Protein AF-A0A432SC12-F1 (afdb_monomer_lite)

Secondary structure (DSSP, 8-state):
--HHHHHHHHHHHHHHHHHHHHHHHHH--HHHHHHHHHHHHHHHHHHHHTTSS-HHHHHHHHTT---PPPPPP-----PPP-PPPPP--------PPP----------S-----------

Sequence (120 aa):
MNDFTKIKLINNLIDLVDYFYENKRKNGSASQIKYLKGFSEGIAHTLVEMSVIDSAEAKRILKGIGKRRKPVPETPESAPAPETVSPAPKPQRVETPPLTSQSLDVPTIFRQQGGKKSEL

pLDDT: mean 74.74, std 17.5, range [44.0, 96.38]

Foldseek 3Di:
DDPVVLLVLLVVLLVLLVVLVVCCVPPVPPVVSVVSLVVSLVSLVVCCVVVSDPPVQSVCSNVSNHDRDDDDPPPPPDDPPPDDDDDDDDDDDDDDDDDDPPPPPDDDPDDDDDPPDDDD

Structure (mmCIF, N/CA/C/O backbone):
data_AF-A0A432SC12-F1
#
_entry.id   AF-A0A432SC12-F1
#
loop_
_atom_site.group_PDB
_atom_site.id
_atom_site.type_symbol
_atom_site.label_atom_id
_atom_site.label_alt_id
_atom_site.label_comp_id
_atom_site.label_asym_id
_atom_site.label_entity_id
_atom_site.label_seq_id
_atom_site.pdbx_PDB_ins_code
_atom_site.Cartn_x
_atom_site.Cartn_y
_atom_site.Cartn_z
_atom_site.occupancy
_atom_site.B_iso_or_equiv
_atom_site.auth_seq_id
_atom_site.auth_comp_id
_atom_site.auth_asym_id
_atom_site.auth_atom_id
_atom_site.pdbx_PDB_model_num
ATOM 1 N N . MET A 1 1 ? 13.666 4.525 -10.825 1.00 72.62 1 MET A N 1
ATOM 2 C CA . MET A 1 1 ? 13.512 3.952 -9.466 1.00 72.62 1 MET A CA 1
ATOM 3 C C . MET A 1 1 ? 13.863 2.472 -9.522 1.00 72.62 1 MET A C 1
ATOM 5 O O . MET A 1 1 ? 13.325 1.804 -10.396 1.00 72.62 1 MET A O 1
ATOM 9 N N . ASN A 1 2 ? 14.752 1.988 -8.644 1.00 84.69 2 ASN A N 1
ATOM 10 C CA . ASN A 1 2 ? 15.146 0.571 -8.592 1.00 84.69 2 ASN A CA 1
ATOM 11 C C . ASN A 1 2 ? 13.924 -0.316 -8.264 1.00 84.69 2 ASN A C 1
ATOM 13 O O . ASN A 1 2 ? 13.077 0.063 -7.448 1.00 84.69 2 ASN A O 1
ATOM 17 N N . ASP A 1 3 ? 13.837 -1.483 -8.896 1.00 84.19 3 ASP A N 1
ATOM 18 C CA . ASP A 1 3 ? 12.806 -2.494 -8.670 1.00 84.19 3 ASP A CA 1
ATOM 19 C C . ASP A 1 3 ? 12.761 -2.973 -7.218 1.00 84.19 3 ASP A C 1
ATOM 21 O O . ASP A 1 3 ? 11.674 -3.175 -6.675 1.00 84.19 3 ASP A O 1
ATOM 25 N N . PHE A 1 4 ? 13.906 -3.027 -6.534 1.00 86.44 4 PHE A N 1
ATOM 26 C CA . PHE A 1 4 ? 13.946 -3.287 -5.096 1.00 86.44 4 PHE A CA 1
ATOM 27 C C . PHE A 1 4 ? 13.129 -2.261 -4.297 1.00 86.44 4 PHE A C 1
ATOM 29 O O . PHE A 1 4 ? 12.320 -2.618 -3.436 1.00 86.44 4 PHE A O 1
ATOM 36 N N . THR A 1 5 ? 13.291 -0.974 -4.611 1.00 87.75 5 THR A N 1
ATOM 37 C CA . THR A 1 5 ? 12.556 0.107 -3.948 1.00 87.75 5 THR A CA 1
ATOM 38 C C . THR A 1 5 ? 11.066 0.031 -4.283 1.00 87.75 5 THR A C 1
ATOM 40 O O . THR A 1 5 ? 10.238 0.202 -3.390 1.00 87.75 5 THR A O 1
ATOM 43 N N . LYS A 1 6 ? 10.702 -0.280 -5.537 1.00 89.62 6 LYS A N 1
ATOM 44 C CA . LYS A 1 6 ? 9.295 -0.465 -5.942 1.00 89.62 6 LYS A CA 1
ATOM 45 C C . LYS A 1 6 ? 8.635 -1.584 -5.140 1.00 89.62 6 LYS A C 1
ATOM 47 O O . LYS A 1 6 ? 7.561 -1.393 -4.578 1.00 89.62 6 LYS A O 1
ATOM 52 N N . ILE A 1 7 ? 9.305 -2.733 -5.043 1.00 90.44 7 ILE A N 1
ATOM 53 C CA . ILE A 1 7 ? 8.833 -3.900 -4.290 1.00 90.44 7 ILE A CA 1
ATOM 54 C C . ILE A 1 7 ? 8.620 -3.547 -2.817 1.00 90.44 7 ILE A C 1
ATOM 56 O O . ILE A 1 7 ? 7.579 -3.886 -2.255 1.00 90.44 7 ILE A O 1
ATOM 60 N N . LYS A 1 8 ? 9.559 -2.816 -2.204 1.00 90.50 8 LYS A N 1
ATOM 61 C CA . LYS A 1 8 ? 9.416 -2.344 -0.821 1.00 90.50 8 LYS A CA 1
ATOM 62 C C . LYS A 1 8 ? 8.213 -1.427 -0.634 1.00 90.50 8 LYS A C 1
ATOM 64 O O . LYS A 1 8 ? 7.455 -1.637 0.305 1.00 90.50 8 LYS A O 1
ATOM 69 N N . LEU A 1 9 ? 8.010 -0.446 -1.516 1.00 91.44 9 LEU A N 1
ATOM 70 C CA . LEU A 1 9 ? 6.863 0.457 -1.391 1.00 91.44 9 LEU A CA 1
ATOM 71 C C . LEU A 1 9 ? 5.528 -0.286 -1.507 1.00 91.44 9 LEU A C 1
ATOM 73 O O . LEU A 1 9 ? 4.614 -0.023 -0.730 1.00 91.44 9 LEU A O 1
ATOM 77 N N . ILE A 1 10 ? 5.428 -1.239 -2.435 1.00 92.50 10 ILE A N 1
ATOM 78 C CA . ILE A 1 10 ? 4.216 -2.048 -2.611 1.00 92.50 10 ILE A CA 1
ATOM 79 C C . ILE A 1 10 ? 3.952 -2.900 -1.370 1.00 92.50 10 ILE A C 1
ATOM 81 O O . ILE A 1 10 ? 2.832 -2.910 -0.865 1.00 92.50 10 ILE A O 1
ATOM 85 N N . ASN A 1 11 ? 4.973 -3.589 -0.855 1.00 93.94 11 ASN A N 1
ATOM 86 C CA . ASN A 1 11 ? 4.826 -4.414 0.343 1.00 93.94 11 ASN A CA 1
ATOM 87 C C . ASN A 1 11 ? 4.453 -3.563 1.569 1.00 93.94 11 ASN A C 1
ATOM 89 O O . ASN A 1 11 ? 3.549 -3.942 2.304 1.00 93.94 11 ASN A O 1
ATOM 93 N N . ASN A 1 12 ? 5.049 -2.378 1.730 1.00 92.62 12 ASN A N 1
ATOM 94 C CA . ASN A 1 12 ? 4.691 -1.453 2.808 1.00 92.62 12 ASN A CA 1
ATOM 95 C C . ASN A 1 12 ? 3.233 -0.973 2.711 1.00 92.62 12 ASN A C 1
ATOM 97 O O . ASN A 1 12 ? 2.561 -0.850 3.732 1.00 92.62 12 ASN A O 1
ATOM 101 N N . LEU A 1 13 ? 2.727 -0.707 1.499 1.00 94.00 13 LEU A N 1
ATOM 102 C CA . LEU A 1 13 ? 1.318 -0.352 1.308 1.00 94.00 13 LEU A CA 1
ATOM 103 C C . LEU A 1 13 ? 0.393 -1.511 1.708 1.00 94.00 13 LEU A C 1
ATOM 105 O O . LEU A 1 13 ? -0.630 -1.276 2.345 1.00 94.00 13 LEU A O 1
ATOM 109 N N . ILE A 1 14 ? 0.752 -2.749 1.359 1.00 93.81 14 ILE A N 1
ATOM 110 C CA . ILE A 1 14 ? -0.004 -3.943 1.767 1.00 93.81 14 ILE A CA 1
ATOM 111 C C . ILE A 1 14 ? -0.039 -4.043 3.296 1.00 93.81 14 ILE A C 1
ATOM 113 O O . ILE A 1 14 ? -1.120 -4.139 3.868 1.00 93.81 14 ILE A O 1
ATOM 117 N N . ASP A 1 15 ? 1.114 -3.922 3.954 1.00 92.00 15 ASP A N 1
ATOM 118 C CA . ASP A 1 15 ? 1.222 -4.029 5.413 1.00 92.00 15 ASP A CA 1
ATOM 119 C C . ASP A 1 15 ? 0.400 -2.952 6.135 1.00 92.00 15 ASP A C 1
ATOM 121 O O . ASP A 1 15 ? -0.260 -3.223 7.139 1.00 92.00 15 ASP A O 1
ATOM 125 N N . LEU A 1 16 ? 0.388 -1.731 5.596 1.00 91.12 16 LEU A N 1
ATOM 126 C CA . LEU A 1 16 ? -0.423 -0.633 6.113 1.00 91.12 16 LEU A CA 1
ATOM 127 C C . LEU A 1 1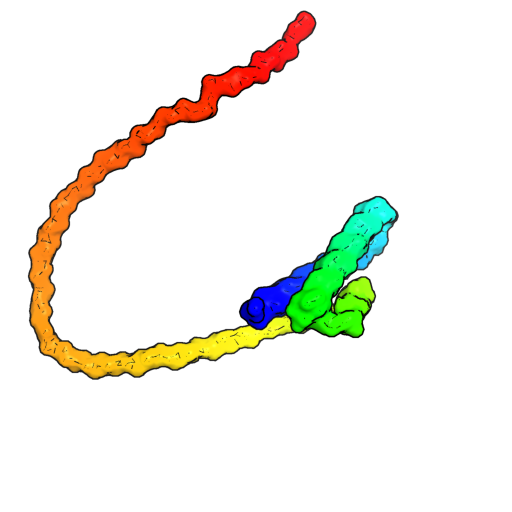6 ? -1.927 -0.928 6.007 1.00 91.12 16 LEU A C 1
ATOM 129 O O . LEU A 1 16 ? -2.680 -0.653 6.944 1.00 91.12 16 LEU A O 1
ATOM 133 N N . VAL A 1 17 ? -2.370 -1.470 4.870 1.00 91.19 17 VAL A N 1
ATOM 134 C CA . VAL A 1 17 ? -3.779 -1.820 4.650 1.00 91.19 17 VAL A CA 1
ATOM 135 C C . VAL A 1 17 ? -4.193 -2.998 5.534 1.00 91.19 17 VAL A C 1
ATOM 137 O O . VAL A 1 17 ? -5.269 -2.963 6.133 1.00 91.19 17 VAL A O 1
ATOM 140 N N . ASP A 1 18 ? -3.339 -4.005 5.690 1.00 90.38 18 ASP A N 1
ATOM 141 C CA . ASP A 1 18 ? -3.598 -5.136 6.584 1.00 90.38 18 ASP A CA 1
ATOM 142 C C . ASP A 1 18 ? -3.724 -4.659 8.038 1.00 90.38 18 ASP A C 1
ATOM 144 O O . ASP A 1 18 ? -4.712 -4.957 8.716 1.00 90.38 18 ASP A O 1
ATOM 148 N N . TYR A 1 19 ? -2.792 -3.811 8.486 1.00 87.00 19 TYR A N 1
ATOM 149 C CA . TYR A 1 19 ? -2.845 -3.178 9.803 1.00 87.00 19 TYR A CA 1
ATOM 150 C C . TYR A 1 19 ? -4.135 -2.370 10.007 1.00 87.00 19 TYR A C 1
ATOM 152 O O . TYR A 1 19 ? -4.748 -2.419 11.078 1.00 87.00 19 TYR A O 1
ATOM 160 N N . PHE A 1 20 ? -4.600 -1.666 8.972 1.00 85.19 20 PHE A N 1
ATOM 161 C CA . PHE A 1 20 ? -5.877 -0.959 8.999 1.00 85.19 20 PHE A CA 1
ATOM 162 C C . PHE A 1 20 ? -7.062 -1.900 9.247 1.00 85.19 20 PHE A C 1
ATOM 164 O O . PHE A 1 20 ? -7.890 -1.628 10.124 1.00 85.19 20 PHE A O 1
ATOM 171 N N . TYR A 1 21 ? -7.157 -3.009 8.510 1.00 85.12 21 TYR A N 1
ATOM 172 C CA . TYR A 1 21 ? -8.250 -3.968 8.677 1.00 85.12 21 TYR A CA 1
ATOM 173 C C . TYR A 1 21 ? -8.206 -4.661 10.040 1.00 85.12 21 TYR A C 1
ATOM 175 O O . TYR A 1 21 ? -9.257 -4.856 10.660 1.00 85.12 21 TYR A O 1
ATOM 183 N N . GLU A 1 22 ? -7.016 -4.974 10.550 1.00 87.38 22 GLU A N 1
ATOM 184 C CA . GLU A 1 22 ? -6.861 -5.506 11.900 1.00 87.38 22 GLU A CA 1
ATOM 185 C C . GLU A 1 22 ? -7.321 -4.518 12.973 1.00 87.38 22 GLU A C 1
ATOM 187 O O . GLU A 1 22 ? -8.103 -4.882 13.854 1.00 87.38 22 GLU A O 1
ATOM 192 N N . ASN A 1 23 ? -6.890 -3.258 12.892 1.00 83.50 23 ASN A N 1
ATOM 193 C CA . ASN A 1 23 ? -7.283 -2.233 13.856 1.00 83.50 23 ASN A CA 1
ATOM 194 C C . ASN A 1 23 ? -8.778 -1.931 13.808 1.00 83.50 23 ASN A C 1
ATOM 196 O O . ASN A 1 23 ? -9.402 -1.751 14.855 1.00 83.50 23 ASN A O 1
ATOM 200 N N . LYS A 1 24 ? -9.376 -1.923 12.611 1.00 82.75 24 LYS A N 1
ATOM 201 C CA . LYS A 1 24 ? -10.825 -1.775 12.453 1.00 82.75 24 LYS A CA 1
ATOM 202 C C . LYS A 1 24 ? -11.583 -2.894 13.168 1.00 82.75 24 LYS A C 1
ATOM 204 O O . LYS A 1 24 ? -12.613 -2.619 13.777 1.00 82.75 24 LYS A O 1
ATOM 209 N N . ARG A 1 25 ? -11.075 -4.131 13.116 1.00 83.38 25 ARG A N 1
ATOM 210 C CA . ARG A 1 25 ? -11.664 -5.279 13.822 1.00 83.38 25 ARG A CA 1
ATOM 211 C C . ARG A 1 25 ? -11.479 -5.212 15.338 1.00 83.38 25 ARG A C 1
ATOM 213 O O . ARG A 1 25 ? -12.386 -5.617 16.053 1.00 83.38 25 ARG A O 1
ATOM 220 N N . LYS A 1 26 ? -10.317 -4.754 15.812 1.00 84.62 26 LYS A N 1
ATOM 221 C CA . LYS A 1 26 ? -9.938 -4.788 17.236 1.00 84.62 26 LYS A CA 1
ATOM 222 C C . LYS A 1 26 ? -10.484 -3.599 18.039 1.00 84.62 26 LYS A C 1
ATOM 224 O O . LYS A 1 26 ? -11.007 -3.807 19.126 1.00 84.62 26 LYS A O 1
ATOM 229 N N . ASN A 1 27 ? -10.384 -2.3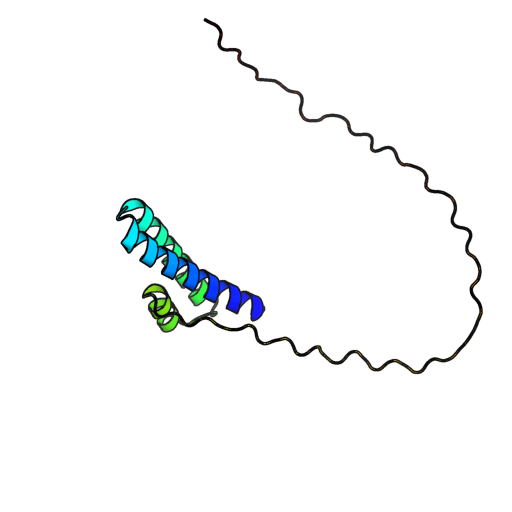74 17.513 1.00 74.56 27 ASN A N 1
ATOM 230 C CA . ASN A 1 27 ? -10.482 -1.160 18.340 1.00 74.56 27 ASN A CA 1
ATOM 231 C C . ASN A 1 27 ? -11.656 -0.224 18.004 1.00 74.56 27 ASN A C 1
ATOM 233 O O . ASN A 1 27 ? -11.908 0.699 18.772 1.00 74.56 27 ASN A O 1
ATOM 237 N N . GLY A 1 28 ? -12.356 -0.390 16.872 1.00 66.94 28 GLY A N 1
ATOM 238 C CA . GLY A 1 28 ? -13.584 0.365 16.535 1.00 66.94 28 GLY A CA 1
ATOM 239 C C . GLY A 1 28 ? -13.476 1.903 16.444 1.00 66.94 28 GLY A C 1
ATOM 240 O O . GLY A 1 28 ? -14.459 2.572 16.137 1.00 66.94 28 GLY A O 1
ATOM 241 N N . SER A 1 29 ? -12.295 2.479 16.682 1.00 68.38 29 SER A N 1
ATOM 242 C CA . SER A 1 29 ? -12.018 3.919 16.724 1.00 68.38 29 SER A CA 1
ATOM 243 C C . SER A 1 29 ? -12.156 4.550 15.331 1.00 68.38 29 SER A C 1
ATOM 245 O O . SER A 1 29 ? -11.238 4.548 14.508 1.00 68.38 29 SER A O 1
ATOM 247 N N . ALA A 1 30 ? -13.345 5.085 15.039 1.00 69.81 30 ALA A N 1
ATOM 248 C CA . ALA A 1 30 ? -13.704 5.618 13.723 1.00 69.81 30 ALA A CA 1
ATOM 249 C C . ALA A 1 30 ? -12.785 6.761 13.246 1.00 69.81 30 ALA A C 1
ATOM 251 O O . ALA A 1 30 ? -12.555 6.911 12.044 1.00 69.81 30 ALA A O 1
ATOM 252 N N . SER A 1 31 ? -12.233 7.549 14.174 1.00 73.62 31 SER A N 1
ATOM 253 C CA . SER A 1 31 ? -11.356 8.681 13.865 1.00 73.62 31 SER A CA 1
ATOM 254 C C . SER A 1 31 ? -9.986 8.228 13.354 1.00 73.62 31 SER A C 1
ATOM 256 O O . SER A 1 31 ? -9.577 8.647 12.273 1.00 73.62 31 SER A O 1
ATOM 258 N N . GLN A 1 32 ? -9.303 7.322 14.062 1.00 70.62 32 GLN A N 1
ATOM 259 C CA . GLN A 1 32 ? -8.000 6.787 13.634 1.00 70.62 32 GLN A CA 1
ATOM 260 C C . GLN A 1 32 ? -8.120 5.984 12.334 1.00 70.62 32 GLN A C 1
ATOM 262 O O . GLN A 1 32 ? -7.271 6.094 11.450 1.00 70.62 32 GLN A O 1
ATOM 267 N N . ILE A 1 33 ? -9.221 5.245 12.179 1.00 74.62 33 ILE A N 1
ATOM 268 C CA . ILE A 1 33 ? -9.554 4.506 10.957 1.00 74.62 33 ILE A CA 1
ATOM 269 C C . ILE A 1 33 ? -9.673 5.472 9.765 1.00 74.62 33 ILE A C 1
ATOM 271 O O . ILE A 1 33 ? -9.113 5.210 8.701 1.00 74.62 33 ILE A O 1
ATOM 275 N N . LYS A 1 34 ? -10.340 6.623 9.919 1.00 79.69 34 LYS A N 1
ATOM 276 C CA . LYS A 1 34 ? -10.496 7.591 8.820 1.00 79.69 34 LYS A CA 1
ATOM 277 C C . LYS A 1 34 ? -9.152 8.134 8.322 1.00 79.69 34 LYS A C 1
ATOM 279 O O . LYS A 1 34 ? -8.941 8.184 7.110 1.00 79.69 34 LYS A O 1
ATOM 284 N N . TYR A 1 35 ? -8.250 8.502 9.233 1.00 81.75 35 TYR A N 1
ATOM 285 C CA . TYR A 1 35 ? -6.922 9.011 8.867 1.00 81.75 35 TYR A CA 1
ATOM 286 C C . TYR A 1 35 ? -6.076 7.951 8.166 1.00 81.75 35 TYR A C 1
ATOM 288 O O . TYR A 1 35 ? -5.474 8.224 7.129 1.00 81.75 35 TYR A O 1
ATOM 296 N N . LEU A 1 36 ? -6.084 6.724 8.686 1.00 82.19 36 LEU A N 1
ATOM 297 C CA . LEU A 1 36 ? -5.288 5.631 8.137 1.00 82.19 36 LEU A CA 1
ATOM 298 C C . LEU A 1 36 ? -5.769 5.222 6.731 1.00 82.19 36 LEU A C 1
ATOM 300 O O . LEU A 1 36 ? -4.949 4.963 5.850 1.00 82.19 36 LEU A O 1
ATOM 304 N N . LYS A 1 37 ? -7.088 5.265 6.486 1.00 85.69 37 LYS A N 1
ATOM 305 C CA . LYS A 1 37 ? -7.675 5.057 5.153 1.00 85.69 37 LYS A CA 1
ATOM 306 C C . LYS A 1 37 ? -7.197 6.112 4.153 1.00 85.69 37 LYS A C 1
ATOM 308 O O . LYS A 1 37 ? -6.651 5.744 3.117 1.00 85.69 37 LYS A O 1
ATOM 313 N N . GLY A 1 38 ? -7.344 7.399 4.477 1.00 89.62 38 GLY A N 1
ATOM 314 C CA . GLY A 1 38 ? -6.906 8.484 3.590 1.00 89.62 38 GLY A CA 1
ATOM 315 C C . GLY A 1 38 ? -5.401 8.443 3.306 1.00 89.62 38 GLY A C 1
ATOM 316 O O . GLY A 1 38 ? -4.974 8.658 2.176 1.00 89.62 38 GLY A O 1
ATOM 317 N N . PHE A 1 39 ? -4.596 8.075 4.306 1.00 90.50 39 PHE A N 1
ATOM 318 C CA . PHE A 1 39 ? -3.157 7.892 4.136 1.00 90.50 39 PHE A CA 1
ATOM 319 C C . PHE A 1 39 ? -2.820 6.749 3.165 1.00 90.50 39 PHE A C 1
ATOM 321 O O . PHE A 1 39 ? -2.025 6.940 2.244 1.00 90.50 39 PHE A O 1
ATOM 328 N N . SER A 1 40 ? -3.467 5.584 3.308 1.00 92.00 40 SER A N 1
ATOM 329 C CA . SER A 1 40 ? -3.271 4.460 2.381 1.00 92.00 40 SER A CA 1
ATOM 330 C C . SER A 1 40 ? -3.698 4.793 0.944 1.00 92.00 40 SER A C 1
ATOM 332 O O . SER A 1 40 ? -3.012 4.410 -0.003 1.00 92.00 40 SER A O 1
ATOM 334 N N . GLU A 1 41 ? -4.777 5.565 0.772 1.00 94.00 41 GLU A N 1
ATOM 335 C CA . GLU A 1 41 ? -5.241 6.053 -0.534 1.00 94.00 41 GLU A CA 1
ATOM 336 C C . GLU A 1 41 ? -4.232 7.015 -1.172 1.00 94.00 41 GLU A C 1
ATOM 338 O O . GLU A 1 41 ? -3.957 6.894 -2.365 1.00 94.00 41 GLU A O 1
ATOM 343 N N . GLY A 1 42 ? -3.627 7.907 -0.381 1.00 94.31 42 GLY A N 1
ATOM 344 C CA . GLY A 1 42 ? -2.569 8.807 -0.843 1.00 94.31 42 GLY A CA 1
ATOM 345 C C . GLY A 1 42 ? -1.338 8.053 -1.349 1.00 94.31 42 GLY A C 1
ATOM 346 O O . GLY A 1 42 ? -0.878 8.306 -2.459 1.00 94.31 42 GLY A O 1
ATOM 347 N N . ILE A 1 43 ? -0.852 7.062 -0.593 1.00 93.75 43 ILE A N 1
ATOM 348 C CA . ILE A 1 43 ? 0.275 6.223 -1.038 1.00 93.75 43 ILE A CA 1
ATOM 349 C C . ILE A 1 43 ? -0.090 5.469 -2.320 1.00 93.75 43 ILE A C 1
ATOM 351 O O . ILE A 1 43 ? 0.694 5.448 -3.266 1.00 93.75 43 ILE A O 1
ATOM 355 N N . ALA A 1 44 ? -1.277 4.861 -2.373 1.00 95.12 44 ALA A N 1
ATOM 356 C CA . ALA A 1 44 ? -1.734 4.144 -3.557 1.00 95.12 44 ALA A CA 1
ATOM 357 C C . ALA A 1 44 ? -1.806 5.061 -4.790 1.00 95.12 44 ALA A C 1
ATOM 359 O O . ALA A 1 44 ? -1.381 4.652 -5.868 1.00 95.12 44 ALA A O 1
ATOM 360 N N . HIS A 1 45 ? -2.280 6.300 -4.625 1.00 96.38 45 HIS A N 1
ATOM 361 C CA . HIS A 1 45 ? -2.292 7.313 -5.680 1.00 96.38 45 HIS A CA 1
ATOM 362 C C . HIS A 1 45 ? -0.880 7.618 -6.184 1.00 96.38 45 HIS A C 1
ATOM 364 O O . HIS A 1 45 ? -0.623 7.513 -7.380 1.00 96.38 45 HIS A O 1
ATOM 370 N N . THR A 1 46 ? 0.059 7.894 -5.276 1.00 94.94 46 THR A N 1
ATOM 371 C CA . THR A 1 46 ? 1.457 8.158 -5.637 1.00 94.94 46 THR A CA 1
ATOM 372 C C . THR A 1 46 ? 2.091 6.975 -6.371 1.00 94.94 46 THR A C 1
ATOM 374 O O . THR A 1 46 ? 2.806 7.171 -7.348 1.00 94.94 46 THR A O 1
ATOM 377 N N . LEU A 1 47 ? 1.813 5.731 -5.965 1.00 94.50 47 LEU A N 1
ATOM 378 C CA . LEU A 1 47 ? 2.344 4.553 -6.662 1.00 94.50 47 LEU A CA 1
ATOM 379 C C . LEU A 1 47 ? 1.781 4.387 -8.079 1.00 94.50 47 LEU A C 1
ATOM 381 O O . LEU A 1 47 ? 2.493 3.884 -8.950 1.00 94.50 47 LEU A O 1
ATOM 385 N N . VAL A 1 48 ? 0.542 4.820 -8.320 1.00 96.12 48 VAL A N 1
ATOM 386 C CA . VAL A 1 48 ? -0.047 4.868 -9.665 1.00 96.12 48 VAL A CA 1
ATOM 387 C C . VAL A 1 48 ? 0.599 5.973 -10.498 1.00 96.12 48 VAL A C 1
ATOM 389 O O . VAL A 1 48 ? 1.015 5.711 -11.623 1.00 96.12 48 VAL A O 1
ATOM 392 N N . GLU A 1 49 ? 0.756 7.180 -9.949 1.00 95.88 49 GLU A N 1
ATOM 393 C CA . GLU A 1 49 ? 1.415 8.299 -10.644 1.00 95.88 49 GLU A CA 1
ATOM 394 C C . GLU A 1 49 ? 2.865 7.974 -11.013 1.00 95.88 49 GLU A C 1
ATOM 396 O O . GLU A 1 49 ? 3.322 8.264 -12.116 1.00 95.88 49 GLU A O 1
ATOM 401 N N . MET A 1 50 ? 3.579 7.287 -10.122 1.00 93.75 50 MET A N 1
ATOM 402 C CA . MET A 1 50 ? 4.940 6.811 -10.367 1.00 93.75 50 MET A CA 1
ATOM 403 C C . MET A 1 50 ? 5.006 5.603 -11.317 1.00 93.75 50 MET A C 1
ATOM 405 O O . MET A 1 50 ? 6.097 5.077 -11.548 1.00 93.75 50 MET A O 1
ATOM 409 N N . SER A 1 51 ? 3.869 5.132 -11.846 1.00 92.94 51 SER A N 1
ATOM 410 C CA . SER A 1 51 ? 3.770 3.943 -12.705 1.00 92.94 51 SER A CA 1
ATOM 411 C C . SER A 1 51 ? 4.388 2.684 -12.073 1.00 92.94 51 SER A C 1
ATOM 413 O O . SER A 1 51 ? 4.947 1.827 -12.757 1.00 92.94 51 SER A O 1
ATOM 415 N N . VAL A 1 52 ? 4.327 2.579 -10.741 1.00 93.06 52 VAL A N 1
ATOM 416 C CA . VAL A 1 52 ? 4.830 1.426 -9.975 1.00 93.06 52 VAL A CA 1
ATOM 417 C C . VAL A 1 52 ? 3.801 0.293 -9.956 1.00 93.06 52 VAL A C 1
ATOM 419 O O . VAL A 1 52 ? 4.169 -0.883 -10.009 1.00 93.06 52 VAL A O 1
ATOM 422 N N . ILE A 1 53 ? 2.521 0.658 -9.890 1.00 94.62 53 ILE A N 1
ATOM 423 C CA . ILE A 1 53 ? 1.354 -0.226 -9.989 1.00 94.62 53 ILE A CA 1
ATOM 424 C C . ILE A 1 53 ? 0.300 0.437 -10.876 1.00 94.62 53 ILE A C 1
ATOM 426 O O . ILE A 1 53 ? 0.283 1.659 -11.013 1.00 94.62 53 ILE A O 1
ATOM 430 N N . ASP A 1 54 ? -0.606 -0.351 -11.445 1.00 96.31 54 ASP A N 1
ATOM 431 C CA . ASP A 1 54 ? -1.766 0.198 -12.145 1.00 96.31 54 ASP A CA 1
ATOM 432 C C . ASP A 1 54 ? -2.912 0.542 -11.170 1.00 96.31 54 ASP A C 1
ATOM 434 O O . ASP A 1 54 ? -2.935 0.149 -9.996 1.00 96.31 54 ASP A O 1
ATOM 438 N N . SER A 1 55 ? -3.906 1.289 -11.656 1.00 95.69 55 SER A N 1
ATOM 439 C CA . SER A 1 55 ? -5.054 1.687 -10.834 1.00 95.69 55 SER A CA 1
ATOM 440 C C . SER A 1 55 ? -5.918 0.504 -10.373 1.00 95.69 55 SER A C 1
ATOM 442 O O . SER A 1 55 ? -6.615 0.612 -9.359 1.00 95.69 55 SER A O 1
ATOM 444 N N . ALA A 1 56 ? -5.921 -0.618 -11.098 1.00 95.69 56 ALA A N 1
ATOM 445 C CA . ALA A 1 56 ? -6.691 -1.804 -10.730 1.00 95.69 56 ALA A CA 1
ATOM 446 C C . ALA A 1 56 ? -6.020 -2.560 -9.572 1.00 95.69 56 ALA A C 1
ATOM 448 O O . ALA A 1 56 ? -6.689 -2.989 -8.629 1.00 95.69 56 ALA A O 1
ATOM 449 N N . GLU A 1 57 ? -4.697 -2.669 -9.603 1.00 94.06 57 GLU A N 1
ATOM 450 C CA . GLU A 1 57 ? -3.854 -3.224 -8.559 1.00 94.06 57 GLU A CA 1
ATOM 451 C C . GLU A 1 57 ? -3.906 -2.356 -7.303 1.00 94.06 57 GLU A C 1
ATOM 453 O O . GLU A 1 57 ? -4.149 -2.894 -6.223 1.00 94.06 57 GLU A O 1
ATOM 458 N N . ALA A 1 58 ? -3.810 -1.030 -7.430 1.00 95.25 58 ALA A N 1
ATOM 459 C CA . ALA A 1 58 ? -4.001 -0.104 -6.314 1.00 95.25 58 ALA A CA 1
ATOM 460 C C . ALA A 1 58 ? -5.353 -0.332 -5.611 1.00 95.25 58 ALA A C 1
ATOM 462 O O . ALA A 1 58 ? -5.409 -0.523 -4.394 1.00 95.25 58 ALA A O 1
ATOM 463 N N . LYS A 1 59 ? -6.450 -0.420 -6.379 1.00 94.62 59 LYS A N 1
ATOM 464 C CA . LYS A 1 59 ? -7.791 -0.727 -5.845 1.00 94.62 59 LYS A CA 1
ATOM 465 C C . LYS A 1 59 ? -7.863 -2.096 -5.173 1.00 94.62 59 LYS A C 1
ATOM 467 O O . LYS A 1 59 ? -8.587 -2.249 -4.192 1.00 94.62 59 LYS A O 1
ATOM 472 N N . ARG A 1 60 ? -7.162 -3.104 -5.695 1.00 94.62 60 ARG A N 1
ATOM 473 C CA . ARG A 1 60 ? -7.098 -4.434 -5.073 1.00 94.62 60 ARG A CA 1
ATOM 474 C C . ARG A 1 60 ? -6.338 -4.404 -3.753 1.00 94.62 60 ARG A C 1
ATOM 476 O O . ARG A 1 60 ? -6.815 -5.001 -2.793 1.00 94.62 60 ARG A O 1
ATOM 483 N N . ILE A 1 61 ? -5.202 -3.710 -3.698 1.00 94.31 61 ILE A N 1
ATOM 484 C CA . ILE A 1 61 ? -4.407 -3.572 -2.475 1.00 94.31 61 ILE A CA 1
ATOM 485 C C . ILE A 1 61 ? -5.231 -2.866 -1.398 1.00 94.31 61 ILE A C 1
ATOM 487 O O . ILE A 1 61 ? -5.367 -3.413 -0.313 1.00 94.31 61 ILE A O 1
ATOM 491 N N . LEU A 1 62 ? -5.887 -1.745 -1.717 1.00 93.75 62 LEU A N 1
ATOM 492 C CA . LEU A 1 62 ? -6.743 -1.005 -0.774 1.00 93.75 62 LEU A CA 1
ATOM 493 C C . LEU A 1 62 ? -7.961 -1.798 -0.267 1.00 93.75 62 LEU A C 1
ATOM 495 O O . LEU A 1 62 ? -8.541 -1.447 0.756 1.00 93.75 62 LEU A O 1
ATOM 499 N N . LYS A 1 63 ? -8.355 -2.871 -0.964 1.00 92.56 63 LYS A N 1
ATOM 500 C CA . LYS A 1 63 ? -9.396 -3.818 -0.527 1.00 92.56 63 LYS A CA 1
ATOM 501 C C . LYS A 1 63 ? -8.851 -4.972 0.329 1.00 92.56 63 LYS A C 1
ATOM 503 O O . LYS A 1 63 ? -9.616 -5.873 0.657 1.00 92.56 63 LYS A O 1
ATOM 508 N N . GLY A 1 64 ? -7.552 -4.985 0.637 1.00 90.12 64 GLY A N 1
ATOM 509 C CA . GLY A 1 64 ? -6.887 -6.082 1.351 1.00 90.12 64 GLY A CA 1
ATOM 510 C C . GLY A 1 64 ? -6.599 -7.312 0.478 1.00 90.12 64 GLY A C 1
ATOM 511 O O . GLY A 1 64 ? -6.423 -8.407 0.993 1.00 90.12 64 GLY A O 1
ATOM 512 N N . ILE A 1 65 ? -6.578 -7.165 -0.854 1.00 90.25 65 ILE A N 1
ATOM 513 C CA . ILE A 1 65 ? -6.346 -8.259 -1.827 1.00 90.25 65 ILE A CA 1
ATOM 514 C C . ILE A 1 65 ? -4.996 -8.061 -2.552 1.00 90.25 65 ILE A C 1
ATOM 516 O O . ILE A 1 65 ? -4.805 -8.412 -3.728 1.00 90.25 65 ILE A O 1
ATOM 520 N N . GLY A 1 66 ? -4.055 -7.409 -1.867 1.00 86.81 66 GLY A N 1
ATOM 521 C CA . GLY A 1 66 ? -2.700 -7.185 -2.355 1.00 86.81 66 GLY A CA 1
ATOM 522 C C . GLY A 1 66 ? -1.898 -8.485 -2.418 1.00 86.81 66 GLY A C 1
ATOM 523 O O . GLY A 1 66 ? -2.105 -9.397 -1.624 1.00 86.81 66 GLY A O 1
ATOM 524 N N . LYS A 1 67 ? -0.975 -8.587 -3.380 1.00 88.25 67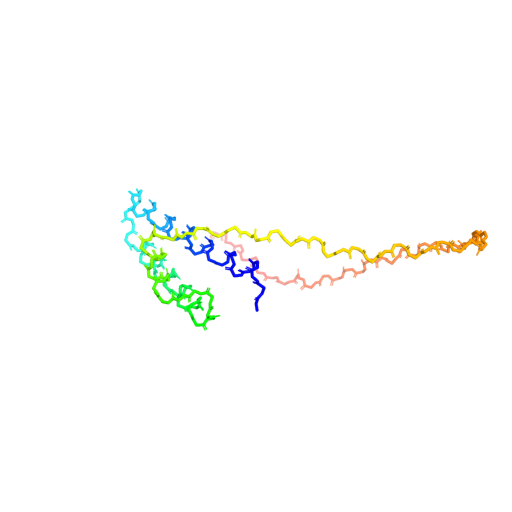 LYS A N 1
ATOM 525 C CA . LYS A 1 67 ? -0.030 -9.710 -3.465 1.00 88.25 67 LYS A CA 1
ATOM 526 C C . LYS A 1 67 ? 1.365 -9.201 -3.134 1.00 88.25 67 LYS A C 1
ATOM 528 O O . LYS A 1 67 ? 1.879 -8.342 -3.847 1.00 88.25 67 LYS A O 1
ATOM 533 N N . ARG A 1 68 ? 1.976 -9.742 -2.077 1.00 89.00 68 ARG A N 1
ATOM 534 C CA . ARG A 1 68 ? 3.361 -9.410 -1.724 1.00 89.00 68 ARG A CA 1
ATOM 535 C C . ARG A 1 68 ? 4.312 -9.852 -2.830 1.00 89.00 68 ARG A C 1
ATOM 537 O O . ARG A 1 68 ? 4.185 -10.951 -3.373 1.00 89.00 68 ARG A O 1
ATOM 544 N N . ARG A 1 69 ? 5.281 -8.995 -3.140 1.00 87.88 69 ARG A N 1
ATOM 545 C CA . ARG A 1 69 ? 6.312 -9.254 -4.149 1.00 87.88 69 ARG A CA 1
ATOM 546 C C . ARG A 1 69 ? 7.608 -9.665 -3.457 1.00 87.88 69 ARG A C 1
ATOM 548 O O . ARG A 1 69 ? 7.959 -9.114 -2.413 1.00 87.88 69 ARG A O 1
ATOM 555 N N . LYS A 1 70 ? 8.310 -10.643 -4.030 1.00 86.06 70 LYS A N 1
ATOM 556 C CA . LYS A 1 70 ? 9.642 -11.049 -3.570 1.00 86.06 70 LYS A CA 1
ATOM 557 C C . LYS A 1 70 ? 10.691 -10.233 -4.329 1.00 86.06 70 LYS A C 1
ATOM 559 O O . LYS A 1 70 ? 10.523 -10.074 -5.538 1.00 86.06 70 LYS A O 1
ATOM 564 N N . PRO A 1 71 ? 11.738 -9.718 -3.663 1.00 76.94 71 PRO A N 1
ATOM 565 C CA . PRO A 1 71 ? 12.876 -9.166 -4.380 1.00 76.94 71 PRO A CA 1
ATOM 566 C C . PRO A 1 71 ? 13.472 -10.269 -5.256 1.00 76.94 71 PRO A C 1
ATOM 568 O O . PRO A 1 71 ? 13.650 -11.399 -4.794 1.00 76.94 71 PRO A O 1
ATOM 571 N N . VAL A 1 72 ? 13.736 -9.954 -6.523 1.00 72.38 72 VAL A N 1
ATOM 572 C CA . VAL A 1 72 ? 14.578 -10.816 -7.353 1.00 72.38 72 VAL A CA 1
ATOM 573 C C . VAL A 1 72 ? 15.975 -10.722 -6.741 1.00 72.38 72 VAL A C 1
ATOM 575 O O . VAL A 1 72 ? 16.451 -9.599 -6.558 1.00 72.38 72 VAL A O 1
ATOM 578 N N . PRO A 1 73 ? 16.603 -11.838 -6.334 1.00 63.44 73 PRO A N 1
ATOM 579 C CA . PRO A 1 73 ? 17.994 -11.788 -5.927 1.00 63.44 73 PRO A CA 1
ATOM 580 C C . PRO A 1 73 ? 18.783 -11.281 -7.130 1.00 63.44 73 PRO A C 1
ATOM 582 O O . PRO A 1 73 ? 18.719 -11.883 -8.201 1.00 63.44 73 PRO A O 1
ATOM 585 N N . GLU A 1 74 ? 19.468 -10.150 -6.969 1.00 62.53 74 GLU A N 1
ATOM 586 C CA . GLU A 1 74 ? 20.483 -9.725 -7.924 1.00 62.53 74 GLU A CA 1
ATOM 587 C C . GLU A 1 74 ? 21.469 -10.893 -8.015 1.00 62.53 74 GLU A C 1
ATOM 589 O O . GLU A 1 74 ? 22.163 -11.214 -7.049 1.00 62.53 74 GLU A O 1
ATOM 594 N N . THR A 1 75 ? 21.451 -11.623 -9.132 1.00 55.81 75 THR A N 1
ATOM 595 C CA . THR A 1 75 ? 22.547 -12.533 -9.452 1.00 55.81 75 THR A CA 1
ATOM 596 C C . THR A 1 75 ? 23.807 -11.683 -9.395 1.00 55.81 75 THR A C 1
ATOM 598 O O . THR A 1 75 ? 23.832 -10.669 -10.096 1.00 55.81 75 THR A O 1
ATOM 601 N N . PRO A 1 76 ? 24.804 -12.026 -8.559 1.00 57.16 76 PRO A N 1
ATOM 602 C CA . PRO A 1 76 ? 26.034 -11.262 -8.505 1.00 57.16 76 PRO A CA 1
ATOM 603 C C . PRO A 1 76 ? 26.606 -11.247 -9.918 1.00 57.16 76 PRO A C 1
ATOM 605 O O . PRO A 1 76 ? 26.925 -12.297 -10.477 1.00 57.16 76 PRO A O 1
ATOM 608 N N . GLU A 1 77 ? 26.630 -10.060 -10.515 1.00 53.41 77 GLU A N 1
ATOM 609 C CA . GLU A 1 77 ? 27.312 -9.795 -11.768 1.00 53.41 77 GLU A CA 1
ATOM 610 C C . GLU A 1 77 ? 28.731 -10.339 -11.601 1.00 53.41 77 GLU A C 1
ATOM 612 O O . GLU A 1 77 ? 29.416 -9.994 -10.634 1.00 53.41 77 GLU A O 1
ATOM 617 N N . SER A 1 78 ? 29.092 -11.311 -12.447 1.00 53.16 78 SER A N 1
ATOM 618 C CA . SER A 1 78 ? 30.364 -12.023 -12.386 1.00 53.16 78 SER A CA 1
ATOM 619 C C . SER A 1 78 ? 31.487 -11.047 -12.075 1.00 53.16 78 SER A C 1
ATOM 621 O O . SER A 1 78 ? 31.739 -10.122 -12.846 1.00 53.16 78 SER A O 1
ATOM 623 N N . ALA A 1 79 ? 32.159 -11.276 -10.945 1.00 52.62 79 ALA A N 1
ATOM 624 C CA . ALA A 1 79 ? 33.410 -10.610 -10.637 1.00 52.62 79 ALA A CA 1
ATOM 625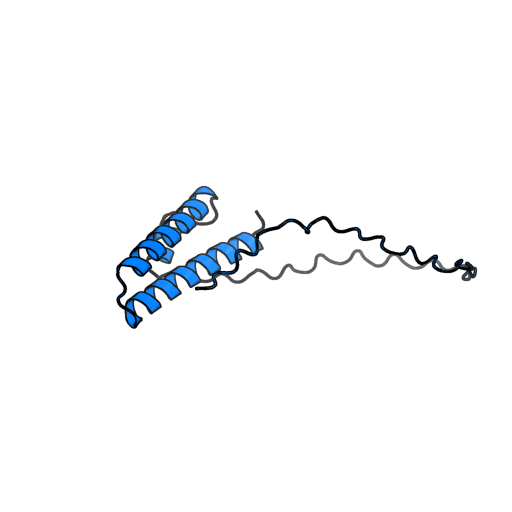 C C . ALA A 1 79 ? 34.307 -10.668 -11.889 1.00 52.62 79 ALA A C 1
ATOM 627 O O . ALA A 1 79 ? 34.409 -11.748 -12.489 1.00 52.62 79 ALA A O 1
ATOM 628 N N . PRO A 1 80 ? 34.917 -9.548 -12.318 1.00 56.75 80 PRO A N 1
ATOM 629 C CA . PRO A 1 80 ? 35.866 -9.584 -13.419 1.00 56.75 80 PRO A CA 1
ATOM 630 C C . PRO A 1 80 ? 36.925 -10.639 -13.092 1.00 56.75 80 PRO A C 1
ATOM 632 O O . PRO A 1 80 ? 37.397 -10.726 -11.955 1.00 56.75 80 PRO A O 1
ATOM 635 N N . ALA A 1 81 ? 37.213 -11.496 -14.073 1.00 59.72 81 ALA A N 1
ATOM 636 C CA . ALA A 1 81 ? 38.164 -12.588 -13.932 1.00 59.72 81 ALA A CA 1
ATOM 637 C C . ALA A 1 81 ? 39.476 -12.062 -13.320 1.00 59.72 81 ALA A C 1
ATOM 639 O O . ALA A 1 81 ? 39.926 -10.985 -13.719 1.00 59.72 81 ALA A O 1
ATOM 640 N N . PRO A 1 82 ? 40.086 -12.778 -12.358 1.00 54.34 82 PRO A N 1
ATOM 641 C CA . PRO A 1 82 ? 41.351 -12.352 -11.785 1.00 54.34 82 PRO A CA 1
ATOM 642 C C . PRO A 1 82 ? 42.389 -12.310 -12.906 1.00 54.34 82 PRO A C 1
ATOM 644 O O . PRO A 1 82 ? 42.722 -13.342 -13.490 1.00 54.34 82 PRO A O 1
ATOM 647 N N . GLU A 1 83 ? 42.871 -11.109 -13.225 1.00 55.16 83 GLU A N 1
ATOM 648 C CA . GLU A 1 83 ? 44.025 -10.949 -14.094 1.00 55.16 83 GLU A CA 1
ATOM 649 C C . GLU A 1 83 ? 45.202 -11.705 -13.475 1.00 55.16 83 GLU A C 1
ATOM 651 O O . GLU A 1 83 ? 45.559 -11.545 -12.305 1.00 55.16 83 GLU A O 1
ATOM 656 N N . THR A 1 84 ? 45.747 -12.601 -14.287 1.00 54.44 84 THR A N 1
ATOM 657 C CA . THR A 1 84 ? 46.885 -13.460 -14.011 1.00 54.44 84 THR A CA 1
ATOM 658 C C . THR A 1 84 ? 48.038 -12.656 -13.410 1.00 54.44 84 THR A C 1
ATOM 660 O O . THR A 1 84 ? 48.549 -11.709 -14.002 1.00 54.44 84 THR A O 1
ATOM 663 N N . VAL A 1 85 ? 48.451 -13.071 -12.216 1.00 57.41 85 VAL A N 1
ATOM 664 C CA . VAL A 1 85 ? 49.550 -12.511 -11.429 1.00 57.41 85 VAL A CA 1
ATOM 665 C C . VAL A 1 85 ? 50.865 -12.544 -12.225 1.00 57.41 85 VAL A C 1
ATOM 667 O O . VAL A 1 85 ? 51.362 -13.622 -12.543 1.00 57.41 85 VAL A O 1
ATOM 670 N N . SER A 1 86 ? 51.474 -11.380 -12.472 1.00 51.53 86 SER A N 1
ATOM 671 C CA . SER A 1 86 ? 52.925 -11.257 -12.703 1.00 51.53 86 SER A CA 1
ATOM 672 C C . SER A 1 86 ? 53.608 -10.918 -11.370 1.00 51.53 86 SER A C 1
ATOM 674 O O . SER A 1 86 ? 53.153 -9.994 -10.692 1.00 51.53 86 SER A O 1
ATOM 676 N N . PRO A 1 87 ? 54.664 -11.636 -10.939 1.00 60.44 87 PRO A N 1
ATOM 677 C CA . PRO A 1 87 ? 55.269 -11.421 -9.629 1.00 60.44 87 PRO A CA 1
ATOM 678 C C . PRO A 1 87 ? 56.402 -10.376 -9.634 1.00 60.44 87 PRO A C 1
ATOM 680 O O . PRO A 1 87 ? 57.114 -10.223 -10.624 1.00 60.44 87 PRO A O 1
ATOM 683 N N . ALA A 1 88 ? 56.620 -9.812 -8.433 1.00 49.66 88 ALA A N 1
ATOM 684 C CA . ALA A 1 88 ? 57.768 -9.043 -7.904 1.00 49.66 88 ALA A CA 1
ATOM 685 C C . ALA A 1 88 ? 57.617 -7.501 -7.877 1.00 49.66 88 ALA A C 1
ATOM 687 O O . ALA A 1 88 ? 56.993 -6.955 -8.780 1.00 49.66 88 ALA A O 1
ATOM 688 N N . PRO A 1 89 ? 58.219 -6.766 -6.902 1.00 49.66 89 PRO A N 1
ATOM 689 C CA . PRO A 1 89 ? 59.172 -7.167 -5.852 1.00 49.66 89 PRO A CA 1
ATOM 690 C C . PRO A 1 89 ? 58.763 -6.765 -4.402 1.00 49.66 89 PRO A C 1
ATOM 692 O O . PRO A 1 89 ? 57.696 -6.221 -4.149 1.00 49.66 89 PRO A O 1
ATOM 695 N N . LYS A 1 90 ? 59.634 -7.110 -3.441 1.00 63.75 90 LYS A N 1
ATOM 696 C CA . LYS A 1 90 ? 59.518 -7.072 -1.962 1.00 63.75 90 LYS A CA 1
ATOM 697 C C . LYS A 1 90 ? 58.926 -5.783 -1.333 1.00 63.75 90 LYS A C 1
ATOM 699 O O . LYS A 1 90 ? 59.164 -4.696 -1.851 1.00 63.75 90 LYS A O 1
ATOM 704 N N . PRO A 1 91 ? 58.283 -5.877 -0.147 1.00 53.88 91 PRO A N 1
ATOM 705 C CA . PRO A 1 91 ? 57.735 -4.722 0.565 1.00 53.88 91 PRO A CA 1
ATOM 706 C C . PRO A 1 91 ? 58.840 -3.826 1.144 1.00 53.88 91 PRO A C 1
ATOM 708 O O . PRO A 1 91 ? 59.675 -4.267 1.937 1.00 53.88 91 PRO A O 1
ATOM 711 N N . GLN A 1 92 ? 58.815 -2.549 0.768 1.00 55.84 92 GLN A N 1
ATOM 712 C CA . GLN A 1 92 ? 59.611 -1.491 1.380 1.00 55.84 92 GLN A CA 1
ATOM 713 C C . GLN A 1 92 ? 58.855 -0.987 2.620 1.00 55.84 92 GLN A C 1
ATOM 715 O O . GLN A 1 92 ? 57.708 -0.554 2.528 1.00 55.84 92 GLN A O 1
ATOM 720 N N . ARG A 1 93 ? 59.471 -1.113 3.801 1.00 61.41 93 ARG A N 1
ATOM 721 C CA . ARG A 1 93 ? 58.913 -0.672 5.087 1.00 61.41 93 ARG A CA 1
ATOM 722 C C . ARG A 1 93 ? 58.808 0.855 5.087 1.00 61.41 93 ARG A C 1
ATOM 724 O O . ARG A 1 93 ? 59.819 1.533 5.231 1.00 61.41 93 ARG A O 1
ATOM 731 N N . VAL A 1 94 ? 57.597 1.377 4.922 1.00 56.72 94 VAL A N 1
ATOM 732 C CA . VAL A 1 94 ? 57.301 2.800 5.116 1.00 56.72 94 VAL A CA 1
ATOM 733 C C . VAL A 1 94 ? 57.126 3.032 6.613 1.00 56.72 94 VAL A C 1
ATOM 735 O O . VAL A 1 94 ? 56.230 2.468 7.239 1.00 56.72 94 VAL A O 1
ATOM 738 N N . GLU A 1 95 ? 58.019 3.820 7.201 1.00 53.91 95 GLU A N 1
ATOM 739 C CA . GLU A 1 95 ? 57.873 4.309 8.567 1.00 53.91 95 GLU A CA 1
ATOM 740 C C . GLU A 1 95 ? 56.731 5.332 8.598 1.00 53.91 95 GLU A C 1
ATOM 742 O O . GLU A 1 95 ? 56.832 6.422 8.040 1.00 53.91 95 GLU A O 1
ATOM 747 N N . THR A 1 96 ? 55.608 4.971 9.215 1.00 56.00 96 THR A N 1
ATOM 748 C CA . THR A 1 96 ? 54.537 5.915 9.549 1.00 56.00 96 THR A CA 1
ATOM 749 C C . THR A 1 96 ? 54.989 6.814 10.704 1.00 56.00 96 THR A C 1
ATOM 751 O O . THR A 1 96 ? 55.288 6.277 11.775 1.00 56.00 96 THR A O 1
ATOM 754 N N . PRO A 1 97 ? 55.007 8.152 10.559 1.00 62.66 97 PRO A N 1
ATOM 755 C CA . PRO A 1 97 ? 55.143 9.045 11.704 1.00 62.66 97 PRO A CA 1
ATOM 756 C C . PRO A 1 97 ? 53.881 9.000 12.596 1.00 62.66 97 PRO A C 1
ATOM 758 O O . PRO A 1 97 ? 52.789 8.694 12.108 1.00 62.66 97 PRO A O 1
ATOM 761 N N . PRO A 1 98 ? 54.019 9.262 13.910 1.00 52.09 98 PRO A N 1
ATOM 762 C CA . PRO A 1 98 ? 52.971 9.031 14.903 1.00 52.09 98 PRO A CA 1
ATOM 763 C C . PRO A 1 98 ? 51.792 10.005 14.784 1.00 52.09 98 PRO A C 1
ATOM 765 O O . PRO A 1 98 ? 51.964 11.172 14.433 1.00 52.09 98 PRO A O 1
ATOM 768 N N . LEU A 1 99 ? 50.601 9.505 15.145 1.00 55.44 99 LEU A N 1
ATOM 769 C CA . LEU A 1 99 ? 49.367 10.273 15.312 1.00 55.44 99 LEU A CA 1
ATOM 770 C C . LEU A 1 99 ? 49.615 11.509 16.187 1.00 55.44 99 LEU A C 1
ATOM 772 O O . LEU A 1 99 ? 49.808 11.398 17.398 1.00 55.44 99 LEU A O 1
ATOM 776 N N . THR A 1 100 ? 49.516 12.695 15.599 1.00 53.22 100 THR A N 1
ATOM 777 C CA . THR A 1 100 ? 49.215 13.901 16.361 1.00 53.22 100 THR A CA 1
ATOM 778 C C . THR A 1 100 ? 47.735 13.871 16.723 1.00 53.22 100 THR A C 1
ATOM 780 O O . THR A 1 100 ? 46.860 14.052 15.878 1.00 53.22 100 THR A O 1
ATOM 783 N N . SER A 1 101 ? 47.462 13.614 18.006 1.00 55.34 101 SER A N 1
ATOM 784 C CA . SER A 1 101 ? 46.183 13.898 18.656 1.00 55.34 101 SER A CA 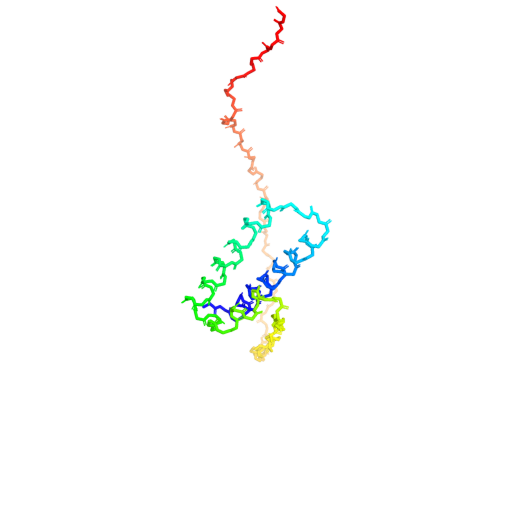1
ATOM 785 C C . SER A 1 101 ? 45.774 15.337 18.358 1.00 55.34 101 SER A C 1
ATOM 787 O O . SER A 1 101 ? 46.272 16.271 18.985 1.00 55.34 101 SER A O 1
ATOM 789 N N . GLN A 1 102 ? 44.862 15.528 17.410 1.00 51.03 102 GLN A N 1
ATOM 790 C CA . GLN A 1 102 ? 44.114 16.772 17.334 1.00 51.03 102 GLN A CA 1
ATOM 791 C C . GLN A 1 102 ? 42.998 16.682 18.371 1.00 51.03 102 GLN A C 1
ATOM 793 O O . GLN A 1 102 ? 42.009 15.973 18.190 1.00 51.03 102 GLN A O 1
ATOM 798 N N . SER A 1 103 ? 43.217 17.356 19.499 1.00 53.47 103 SER A N 1
ATOM 799 C CA . SER A 1 103 ? 42.185 17.663 20.481 1.00 53.47 103 SER A CA 1
ATOM 800 C C . SER A 1 103 ? 40.989 18.289 19.768 1.00 53.47 103 SER A C 1
ATOM 802 O O . SER A 1 103 ? 41.115 19.337 19.139 1.00 53.47 103 SER A O 1
ATOM 804 N N . LEU A 1 104 ? 39.833 17.633 19.864 1.00 54.28 104 LEU A N 1
ATOM 805 C CA . LEU A 1 104 ? 38.541 18.214 19.518 1.00 54.28 104 LEU A CA 1
ATOM 806 C C . LEU A 1 104 ? 38.271 19.374 20.478 1.00 54.28 104 LEU A C 1
ATOM 808 O O . LEU A 1 104 ? 37.832 19.174 21.609 1.00 54.28 104 LEU A O 1
ATOM 812 N N . ASP A 1 105 ? 38.571 20.582 20.017 1.00 54.00 105 ASP A N 1
ATOM 813 C CA . ASP A 1 105 ? 38.143 21.818 20.651 1.00 54.00 105 ASP A CA 1
ATOM 814 C C . ASP A 1 105 ? 36.631 21.952 20.415 1.00 54.00 105 ASP A C 1
ATOM 816 O O . ASP A 1 105 ? 36.172 22.186 19.295 1.00 54.00 105 ASP A O 1
ATOM 820 N N . VAL A 1 106 ? 35.834 21.694 21.452 1.00 65.19 106 VAL A N 1
ATOM 821 C CA . VAL A 1 106 ? 34.383 21.896 21.425 1.00 65.19 106 VAL A CA 1
ATOM 822 C C . VAL A 1 106 ? 34.048 23.063 22.347 1.00 65.19 106 VAL A C 1
ATOM 824 O O . VAL A 1 106 ? 34.002 22.873 23.564 1.00 65.19 106 VAL A O 1
ATOM 827 N N . PRO A 1 107 ? 33.703 24.243 21.804 1.00 51.78 107 PRO A N 1
ATOM 828 C CA . PRO A 1 107 ? 33.028 25.264 22.587 1.00 51.78 107 PRO A CA 1
ATOM 829 C C . PRO A 1 107 ? 31.558 25.407 22.160 1.00 51.78 107 PRO A C 1
ATOM 831 O O . PRO A 1 107 ? 31.209 26.052 21.178 1.00 51.78 107 PRO A O 1
ATOM 834 N N . THR A 1 108 ? 30.695 24.781 22.963 1.00 64.88 108 THR A N 1
ATOM 835 C CA . THR A 1 108 ? 29.515 25.383 23.613 1.00 64.88 108 THR A CA 1
ATOM 836 C C . THR A 1 108 ? 28.692 26.403 22.804 1.00 64.88 108 THR A C 1
ATOM 838 O O . THR A 1 108 ? 28.868 27.607 22.969 1.00 64.88 108 THR A O 1
ATOM 841 N N . ILE A 1 109 ? 27.694 25.942 22.033 1.00 60.44 109 ILE A N 1
ATOM 842 C CA . ILE A 1 109 ? 26.673 26.824 21.410 1.00 60.44 109 ILE A CA 1
ATOM 843 C C . ILE A 1 109 ? 25.279 26.721 22.070 1.00 60.44 109 ILE A C 1
ATOM 845 O O . ILE A 1 109 ? 24.408 27.540 21.803 1.00 60.44 109 ILE A O 1
ATOM 849 N N . PHE A 1 110 ? 25.051 25.828 23.038 1.00 59.16 110 PHE A N 1
ATOM 850 C CA . PHE A 1 110 ? 23.772 25.783 23.767 1.00 59.16 110 PHE A CA 1
ATOM 851 C C . PHE A 1 110 ? 23.930 26.120 25.248 1.00 59.16 110 PHE A C 1
ATOM 853 O O . PHE A 1 110 ? 23.897 25.256 26.122 1.00 59.16 110 PHE A O 1
ATOM 860 N N . ARG A 1 111 ? 24.061 27.418 25.539 1.00 56.22 111 ARG A N 1
ATOM 861 C CA . ARG A 1 111 ? 23.784 27.952 26.877 1.00 56.22 111 ARG A CA 1
ATOM 862 C C . ARG A 1 111 ? 23.113 29.323 26.804 1.00 56.22 111 ARG A C 1
ATOM 864 O O . ARG A 1 111 ? 23.737 30.330 27.103 1.00 56.22 111 ARG A O 1
ATOM 871 N N . GLN A 1 112 ? 21.826 29.348 26.465 1.00 5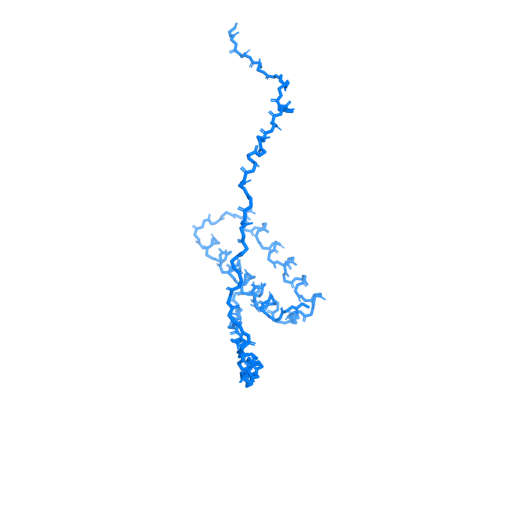3.81 112 GLN A N 1
ATOM 872 C CA . GLN A 1 112 ? 20.887 30.382 26.920 1.00 53.81 112 GLN A CA 1
ATOM 873 C C . GLN A 1 112 ? 19.526 29.713 27.161 1.00 53.81 112 GLN A C 1
ATOM 875 O O . GLN A 1 112 ? 18.992 29.060 26.276 1.00 53.81 112 GLN A O 1
ATOM 880 N N . GLN A 1 113 ? 19.155 29.540 28.430 1.00 51.62 113 GLN A N 1
ATOM 881 C CA . GLN A 1 113 ? 18.293 30.424 29.235 1.00 51.62 113 GLN A CA 1
ATOM 882 C C . GLN A 1 113 ? 16.813 30.055 29.085 1.00 51.62 113 GLN A C 1
ATOM 884 O O . GLN A 1 113 ? 16.266 30.056 27.991 1.00 51.62 113 GLN A O 1
ATOM 889 N N . GLY A 1 114 ? 16.168 29.752 30.215 1.00 47.78 114 GLY A N 1
ATOM 890 C CA . GLY A 1 114 ? 14.725 29.512 30.248 1.00 47.78 114 GLY A CA 1
ATOM 891 C C . GLY A 1 114 ? 14.200 28.619 31.368 1.00 47.78 114 GLY A C 1
ATOM 892 O O . GLY A 1 114 ? 13.080 28.137 31.259 1.00 47.78 114 GLY A O 1
ATOM 893 N N . GLY A 1 115 ? 14.958 28.385 32.444 1.00 44.00 115 GLY A N 1
ATOM 894 C CA . GLY A 1 115 ? 14.401 27.808 33.666 1.00 44.00 115 GLY A CA 1
ATOM 895 C C . GLY A 1 115 ? 13.474 28.810 34.355 1.00 44.00 115 GLY A C 1
ATOM 896 O O . GLY A 1 115 ? 13.923 29.564 35.213 1.00 44.00 115 GLY A O 1
ATOM 897 N N . LYS A 1 116 ? 12.185 28.824 34.001 1.00 49.50 116 LYS A N 1
ATOM 898 C CA . LYS A 1 116 ? 11.152 29.356 34.895 1.00 49.50 116 LYS A CA 1
ATOM 899 C C . LYS A 1 116 ? 10.850 28.285 35.935 1.00 49.50 116 LYS A C 1
ATOM 901 O O . LYS A 1 116 ? 10.116 27.336 35.673 1.00 49.50 116 LYS A O 1
ATOM 906 N N . LYS A 1 117 ? 11.460 28.446 37.110 1.00 49.50 117 LYS A N 1
ATOM 907 C CA . LYS A 1 117 ? 10.970 27.840 38.343 1.00 49.50 117 LYS A CA 1
ATOM 908 C C . LYS A 1 117 ? 9.557 28.356 38.594 1.00 49.50 117 LYS A C 1
ATOM 910 O O . LYS A 1 117 ? 9.334 29.562 38.657 1.00 49.50 117 LYS A O 1
ATOM 915 N N . SER A 1 118 ? 8.632 27.416 38.695 1.00 48.28 118 SER A N 1
ATOM 916 C CA . SER A 1 118 ? 7.349 27.592 39.348 1.00 48.28 118 SER A CA 1
ATOM 917 C C . SER A 1 118 ? 7.590 27.300 40.823 1.00 48.28 118 SER A C 1
ATOM 919 O O . SER A 1 118 ? 7.837 26.148 41.165 1.00 48.28 118 SER A O 1
ATOM 921 N N . GLU A 1 119 ? 7.556 28.316 41.677 1.00 49.66 119 GLU A N 1
ATOM 922 C CA . GLU A 1 119 ? 7.390 28.143 43.120 1.00 49.66 119 GLU A CA 1
ATOM 923 C C . GLU A 1 119 ? 6.370 29.183 43.596 1.00 49.66 119 GLU A C 1
ATOM 925 O O . GLU A 1 119 ? 6.602 30.377 43.431 1.00 49.66 119 GLU A O 1
ATOM 930 N N . LEU A 1 120 ? 5.244 28.636 44.076 1.00 45.12 120 LEU A N 1
ATOM 931 C CA . LEU A 1 120 ? 4.298 29.112 45.099 1.00 45.12 120 LEU A CA 1
ATOM 932 C C . LEU A 1 120 ? 3.853 30.581 45.098 1.00 45.12 120 LEU A C 1
ATOM 934 O O . LEU A 1 120 ? 4.634 31.462 45.513 1.00 45.12 120 LEU A O 1
#

Radius of gyration: 28.7 Å; chains: 1; bounding box: 73×44×59 Å